Protein AF-A0A1A7Z199-F1 (afdb_monomer_lite)

Structure (mmCIF, N/CA/C/O backbone):
data_AF-A0A1A7Z199-F1
#
_entry.id   AF-A0A1A7Z199-F1
#
loop_
_atom_site.group_PDB
_atom_site.id
_atom_site.type_symbol
_atom_site.label_atom_id
_atom_site.label_alt_id
_atom_site.label_comp_id
_atom_site.label_asym_id
_atom_site.label_entity_id
_atom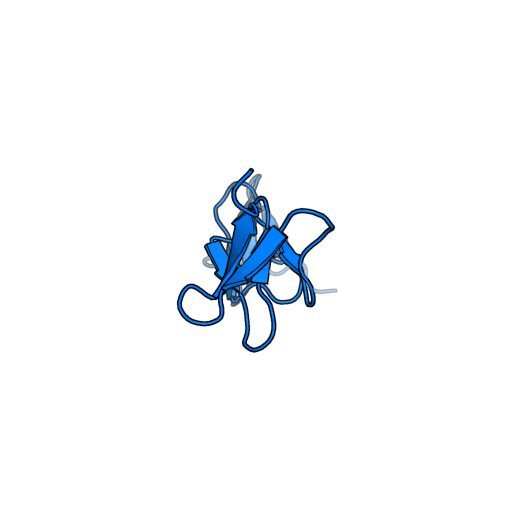_site.label_seq_id
_atom_site.pdbx_PDB_ins_code
_atom_site.Cartn_x
_atom_site.Cartn_y
_atom_site.Cartn_z
_atom_site.occupancy
_atom_site.B_iso_or_equiv
_atom_site.auth_seq_id
_atom_site.auth_comp_id
_atom_site.auth_asym_id
_atom_site.auth_atom_id
_atom_site.pdbx_PDB_model_num
ATOM 1 N N . HIS A 1 1 ? -0.745 -12.992 27.635 1.00 43.03 1 HIS A N 1
ATOM 2 C CA . HIS A 1 1 ? -1.902 -12.883 26.728 1.00 43.03 1 HIS A CA 1
ATOM 3 C C . HIS A 1 1 ? -2.234 -11.402 26.637 1.00 43.03 1 HIS A C 1
ATOM 5 O O . HIS A 1 1 ? -2.758 -10.833 27.586 1.00 43.03 1 HIS A O 1
ATOM 11 N N . GLU A 1 2 ? -1.722 -10.751 25.602 1.00 51.28 2 GLU A N 1
ATOM 12 C CA . GLU A 1 2 ? -1.444 -9.309 25.524 1.00 51.28 2 GLU A CA 1
ATOM 13 C C . GLU A 1 2 ? -2.669 -8.419 25.250 1.00 51.28 2 GLU A C 1
ATOM 15 O O . GLU A 1 2 ? -2.763 -7.745 24.235 1.00 51.28 2 GLU A O 1
ATOM 20 N N . HIS A 1 3 ? -3.594 -8.361 26.210 1.00 59.00 3 HIS A N 1
ATOM 21 C CA . HIS A 1 3 ? -4.643 -7.335 26.266 1.00 59.00 3 HIS A CA 1
ATOM 22 C C . HIS A 1 3 ? -4.123 -6.067 26.964 1.00 59.00 3 HIS A C 1
ATOM 24 O O . HIS A 1 3 ? -4.574 -5.719 28.057 1.00 59.00 3 HIS A O 1
ATOM 30 N N . GLN A 1 4 ? -3.113 -5.412 26.388 1.00 70.88 4 GLN A N 1
ATOM 31 C CA . GLN A 1 4 ? -2.580 -4.168 26.943 1.00 70.88 4 GLN A CA 1
ATOM 32 C C . GLN A 1 4 ? -3.310 -2.976 26.316 1.00 70.88 4 GLN A C 1
ATOM 34 O O . GLN A 1 4 ? -3.202 -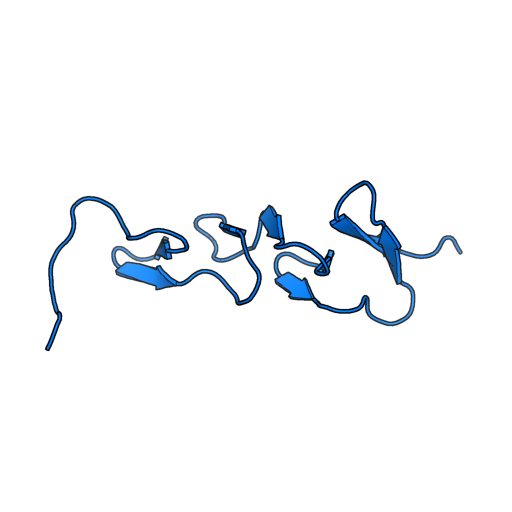2.741 25.116 1.00 70.88 4 GLN A O 1
ATOM 39 N N . CYS A 1 5 ? -4.060 -2.220 27.125 1.00 75.00 5 CYS A N 1
ATOM 40 C CA . CYS A 1 5 ? -4.612 -0.940 26.687 1.00 75.00 5 CYS A CA 1
ATOM 41 C C . CYS A 1 5 ? -3.459 0.040 26.467 1.00 75.00 5 CYS A C 1
ATOM 43 O O . CYS A 1 5 ? -2.806 0.467 27.421 1.00 75.00 5 CYS A O 1
ATOM 45 N N . VAL A 1 6 ? -3.208 0.374 25.208 1.00 78.94 6 VAL A N 1
ATOM 46 C CA . VAL A 1 6 ? -2.224 1.375 24.801 1.00 78.94 6 VAL A CA 1
ATOM 47 C C . VAL A 1 6 ? -2.936 2.692 24.491 1.00 78.94 6 VAL A C 1
ATOM 49 O O . VAL A 1 6 ? -4.065 2.689 24.007 1.00 78.94 6 VAL A O 1
ATOM 52 N N . ASN A 1 7 ? -2.294 3.824 24.798 1.00 79.06 7 ASN A N 1
ATOM 53 C CA . ASN A 1 7 ? -2.841 5.150 24.471 1.00 79.06 7 ASN A CA 1
ATOM 54 C C . ASN A 1 7 ? -2.744 5.456 22.969 1.00 79.06 7 ASN A C 1
ATOM 56 O O . ASN A 1 7 ? -3.553 6.208 22.436 1.00 79.06 7 ASN A O 1
ATOM 60 N N . GLU A 1 8 ? -1.760 4.858 22.301 1.00 80.25 8 GLU A N 1
ATOM 61 C CA . GLU A 1 8 ? -1.517 4.976 20.870 1.00 80.25 8 GLU A CA 1
ATOM 62 C C . GLU A 1 8 ? -1.296 3.576 20.305 1.00 80.25 8 GLU A C 1
ATOM 64 O O . GLU A 1 8 ? -0.636 2.742 20.933 1.00 80.25 8 GLU A O 1
ATOM 69 N N . CYS A 1 9 ? -1.867 3.301 19.134 1.00 82.50 9 CYS A N 1
ATOM 70 C CA . CYS A 1 9 ? -1.667 2.016 18.488 1.00 82.50 9 CYS A CA 1
ATOM 71 C C . CYS A 1 9 ? -0.208 1.861 18.028 1.00 82.50 9 CYS A C 1
ATOM 73 O O . CYS A 1 9 ? 0.418 2.844 17.626 1.00 82.50 9 CYS A O 1
ATOM 75 N N . PRO A 1 10 ? 0.344 0.636 18.070 1.00 81.50 10 PRO A N 1
ATOM 76 C CA . PRO A 1 10 ? 1.689 0.381 17.576 1.00 81.50 10 PRO A CA 1
ATOM 77 C C . PRO A 1 10 ? 1.825 0.742 16.084 1.00 81.50 10 PRO A C 1
ATOM 79 O O . PRO A 1 10 ? 0.822 0.825 15.372 1.00 81.50 10 PRO A O 1
ATOM 82 N N . PRO A 1 11 ? 3.058 0.916 15.571 1.00 75.06 11 PRO A N 1
ATOM 83 C CA . PRO A 1 11 ? 3.290 1.179 14.153 1.00 75.06 11 PRO A CA 1
ATOM 84 C C . PRO A 1 11 ? 2.564 0.169 13.254 1.00 75.06 11 PRO A C 1
ATOM 86 O O . PRO A 1 11 ? 2.409 -1.002 13.618 1.00 75.06 11 PRO A O 1
ATOM 89 N N . ALA A 1 12 ? 2.113 0.624 12.085 1.00 76.44 12 ALA A N 1
ATOM 90 C CA . ALA A 1 12 ? 1.284 -0.157 11.162 1.00 76.44 12 ALA A CA 1
ATOM 91 C C . ALA A 1 12 ? -0.051 -0.653 11.765 1.00 76.44 12 ALA A C 1
ATOM 93 O O . ALA A 1 12 ? -0.590 -1.666 11.319 1.00 76.44 12 ALA A O 1
ATOM 94 N N . HIS A 1 13 ? -0.587 0.041 12.774 1.00 83.81 13 HIS A N 1
ATOM 95 C CA . HIS A 1 13 ? -1.942 -0.161 13.285 1.00 83.81 13 HIS A CA 1
ATOM 96 C C . HIS A 1 13 ? -2.701 1.166 13.317 1.00 83.81 13 HIS A C 1
ATOM 98 O O . HIS A 1 13 ? -2.127 2.227 13.557 1.00 83.81 13 HIS A O 1
ATOM 104 N N . ILE A 1 14 ? -4.009 1.090 13.109 1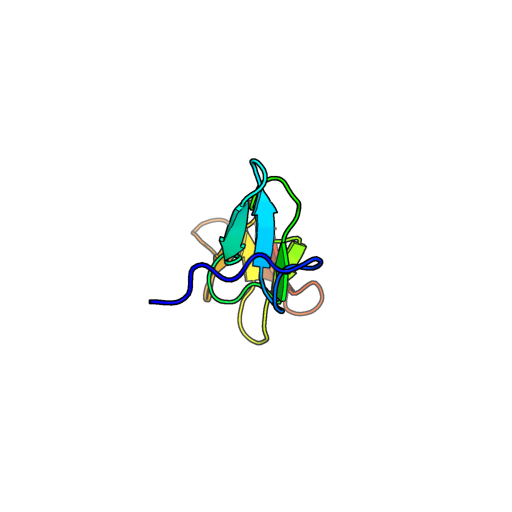.00 83.62 14 ILE A N 1
ATOM 105 C CA . ILE A 1 14 ? -4.943 2.212 13.189 1.00 83.62 14 ILE A CA 1
ATOM 106 C C . ILE A 1 14 ? -5.971 1.958 14.277 1.00 83.62 14 ILE A C 1
ATOM 108 O O . ILE A 1 14 ? -6.306 0.812 14.577 1.00 83.62 14 ILE A O 1
ATOM 112 N N . VAL A 1 15 ? -6.514 3.036 14.836 1.00 83.94 15 VAL A N 1
ATOM 113 C CA . VAL A 1 15 ? -7.700 2.939 15.686 1.00 83.94 15 VAL A CA 1
ATOM 114 C C . VAL A 1 15 ? -8.914 2.787 14.776 1.00 83.94 15 VAL A C 1
ATOM 116 O O . VAL A 1 15 ? -9.310 3.741 14.106 1.00 83.94 15 VAL A O 1
ATOM 119 N N . GLN A 1 16 ? -9.513 1.603 14.778 1.00 80.81 16 GLN A N 1
ATOM 120 C CA . GLN A 1 16 ? -10.778 1.324 14.107 1.00 80.81 16 GLN A CA 1
ATOM 121 C C . GLN A 1 16 ? -11.720 0.679 15.129 1.00 80.81 16 GLN A C 1
ATOM 123 O O . GLN A 1 16 ? -11.328 -0.230 15.851 1.00 80.81 16 GLN A O 1
ATOM 128 N N . ASP A 1 17 ? -12.933 1.217 15.276 1.00 80.38 17 ASP A N 1
ATOM 129 C CA . ASP A 1 17 ? -13.926 0.746 16.259 1.00 80.38 17 ASP A CA 1
ATOM 130 C C . ASP A 1 17 ? -13.450 0.712 17.731 1.00 80.38 17 ASP A C 1
ATOM 132 O O . ASP A 1 17 ? -13.986 -0.025 18.555 1.00 80.38 17 ASP A O 1
ATOM 136 N N . ARG A 1 18 ? -12.508 1.599 18.102 1.00 81.19 18 ARG A N 1
ATOM 137 C CA . ARG A 1 18 ? -11.826 1.658 19.422 1.00 81.19 18 ARG A CA 1
ATOM 138 C C . ARG A 1 18 ? -10.854 0.505 19.685 1.00 81.19 18 ARG A C 1
ATOM 140 O O . ARG A 1 18 ? -10.375 0.361 20.807 1.00 81.19 18 ARG A O 1
ATOM 147 N N . GLU A 1 19 ? -10.513 -0.254 18.654 1.00 82.06 19 GLU A N 1
ATOM 148 C CA . GLU A 1 19 ? -9.502 -1.302 18.693 1.00 82.06 19 GLU A CA 1
ATOM 149 C C . GLU A 1 19 ? -8.334 -0.942 17.770 1.00 82.06 19 GLU A C 1
ATOM 151 O O . GLU A 1 19 ? -8.497 -0.265 16.753 1.00 82.06 19 GLU A O 1
ATOM 156 N N . CYS A 1 20 ? -7.131 -1.388 18.129 1.00 84.38 20 CYS A N 1
ATOM 157 C CA . CYS A 1 20 ? -5.976 -1.262 17.250 1.00 84.38 20 CYS A CA 1
ATOM 158 C C . CYS A 1 20 ? -6.036 -2.364 16.198 1.00 84.38 20 CYS A C 1
ATOM 160 O O . CYS A 1 20 ? -5.720 -3.521 16.478 1.00 84.38 20 CYS A O 1
ATOM 162 N N . GLN A 1 21 ? -6.431 -2.005 14.983 1.00 83.31 21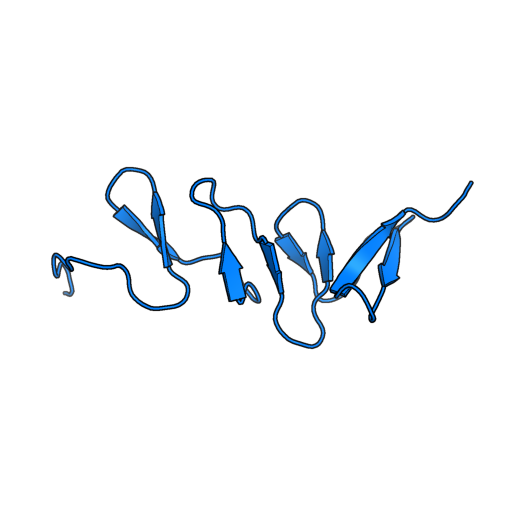 GLN A N 1
ATOM 163 C CA . GLN A 1 21 ? -6.432 -2.919 13.853 1.00 83.31 21 GLN A CA 1
ATOM 164 C C . GLN A 1 21 ? -5.156 -2.753 13.046 1.00 83.31 21 GLN A C 1
ATOM 166 O O . GLN A 1 21 ? -4.738 -1.641 12.727 1.00 83.31 21 GLN A O 1
ATOM 171 N N . ARG A 1 22 ? -4.517 -3.878 12.726 1.00 83.88 22 ARG A N 1
ATOM 172 C CA . ARG A 1 22 ? -3.310 -3.888 11.903 1.00 83.88 22 ARG A CA 1
ATOM 173 C C . ARG A 1 22 ? -3.656 -3.444 10.482 1.00 83.88 22 ARG A C 1
ATOM 175 O O . ARG A 1 22 ? -4.630 -3.930 9.909 1.00 83.88 22 ARG A O 1
ATOM 182 N N . CYS A 1 23 ? -2.841 -2.561 9.914 1.00 85.38 23 CYS A N 1
ATOM 183 C CA . CYS A 1 23 ? -2.954 -2.173 8.516 1.00 85.38 23 CYS A CA 1
ATOM 184 C C . CYS A 1 23 ? -2.820 -3.399 7.590 1.00 85.38 23 CYS A C 1
ATOM 186 O O . CYS A 1 23 ? -2.195 -4.403 7.963 1.00 85.38 23 CYS A O 1
ATOM 188 N N . PRO A 1 24 ? -3.370 -3.320 6.363 1.00 83.31 24 PRO A N 1
ATOM 189 C CA . PRO A 1 24 ? -3.161 -4.336 5.338 1.00 83.31 24 PRO A CA 1
ATOM 190 C C . PRO A 1 24 ? -1.673 -4.647 5.113 1.00 83.31 24 PRO A C 1
ATOM 192 O O . PRO A 1 24 ? -0.794 -3.832 5.388 1.00 83.31 24 PRO A O 1
ATOM 195 N N . THR A 1 25 ? -1.374 -5.841 4.603 1.00 83.31 25 THR A N 1
ATOM 196 C CA . THR A 1 25 ? 0.019 -6.233 4.325 1.00 83.31 25 THR A CA 1
ATOM 197 C C . THR A 1 25 ? 0.644 -5.310 3.278 1.00 83.31 25 THR A C 1
ATOM 199 O O . THR A 1 25 ? -0.050 -4.850 2.374 1.00 83.31 25 THR A O 1
ATOM 202 N N . ALA A 1 26 ? 1.941 -5.025 3.433 1.00 87.25 26 ALA A N 1
ATOM 203 C CA . ALA A 1 26 ? 2.701 -4.087 2.607 1.00 87.25 26 ALA A CA 1
ATOM 204 C C . ALA A 1 26 ? 2.199 -2.632 2.626 1.00 87.25 26 ALA A C 1
ATOM 206 O O . ALA A 1 26 ? 2.549 -1.836 1.755 1.00 87.25 26 ALA A O 1
ATOM 207 N N . CYS A 1 27 ? 1.384 -2.275 3.621 1.00 89.44 27 CYS A N 1
ATOM 208 C CA . CYS A 1 27 ? 0.906 -0.922 3.830 1.00 89.44 27 CYS A CA 1
ATOM 209 C C . CYS A 1 27 ? 1.749 -0.208 4.891 1.00 89.44 27 CYS A C 1
ATOM 211 O O . CYS A 1 27 ? 1.801 -0.645 6.042 1.00 89.44 27 CYS A O 1
ATOM 213 N N . ARG A 1 28 ? 2.379 0.907 4.514 1.00 84.94 28 ARG A N 1
ATOM 214 C CA . ARG A 1 28 ? 3.121 1.777 5.440 1.00 84.94 28 ARG A CA 1
ATOM 215 C C . ARG A 1 28 ? 2.175 2.604 6.299 1.00 84.94 28 ARG A C 1
ATOM 217 O O . ARG A 1 28 ? 2.383 2.735 7.501 1.00 84.94 28 ARG A O 1
ATOM 224 N N . GLU A 1 29 ? 1.129 3.134 5.675 1.00 81.25 29 GLU A N 1
ATOM 225 C CA . GLU A 1 29 ? 0.154 4.013 6.312 1.00 81.25 29 GLU A CA 1
ATOM 226 C C . GLU A 1 29 ? -1.246 3.654 5.834 1.00 81.25 29 GLU A C 1
ATOM 228 O O . GLU A 1 29 ? -1.495 3.585 4.628 1.00 81.25 29 GLU A O 1
ATOM 233 N N . CYS A 1 30 ? -2.169 3.442 6.771 1.00 86.44 30 CYS A N 1
ATOM 234 C CA . CYS A 1 30 ? -3.571 3.233 6.457 1.00 86.44 30 CYS A CA 1
ATOM 235 C C . CYS A 1 30 ? -4.464 4.282 7.127 1.00 86.44 30 CYS A C 1
ATOM 237 O O . CYS A 1 30 ? -4.181 4.815 8.196 1.00 86.44 30 CYS A O 1
ATOM 239 N N . THR A 1 31 ? -5.553 4.607 6.446 1.00 83.94 31 THR A N 1
ATOM 240 C CA . THR A 1 31 ? -6.617 5.491 6.918 1.00 83.94 31 THR A CA 1
ATOM 241 C C . THR A 1 31 ? -7.446 4.804 8.005 1.00 83.94 31 THR A C 1
ATOM 243 O O . THR A 1 31 ? -7.513 3.577 8.013 1.00 83.94 31 THR A O 1
ATOM 246 N N . PRO A 1 32 ? -8.190 5.550 8.845 1.00 79.00 32 PRO A N 1
ATOM 247 C CA . PRO A 1 32 ? -9.097 4.973 9.850 1.00 79.00 32 PRO A CA 1
ATOM 248 C C . PRO A 1 32 ? -10.195 4.049 9.291 1.00 79.00 32 PRO A C 1
ATOM 250 O O . PRO A 1 32 ? -10.891 3.392 10.053 1.00 79.00 32 PRO A O 1
ATOM 253 N N . LEU A 1 33 ? -10.376 4.023 7.966 1.00 80.50 33 LEU A N 1
ATOM 254 C CA . LEU A 1 33 ? -11.294 3.130 7.256 1.00 80.50 33 LEU A CA 1
ATOM 255 C C . LEU A 1 33 ? -10.631 1.803 6.838 1.00 80.50 33 LEU A C 1
ATOM 257 O O . LEU A 1 33 ? -11.204 1.067 6.037 1.00 80.50 33 LEU A O 1
ATOM 261 N N . GLY A 1 34 ? -9.394 1.543 7.269 1.00 77.69 34 GLY A N 1
ATOM 262 C CA . GLY A 1 34 ? -8.623 0.357 6.892 1.00 77.69 34 GLY A CA 1
ATOM 263 C C . GLY A 1 34 ? -8.051 0.397 5.472 1.00 77.69 34 GLY A C 1
ATOM 264 O O . GLY A 1 34 ? -7.457 -0.581 5.024 1.00 77.69 34 GLY A O 1
ATOM 265 N N . LYS A 1 35 ? -8.200 1.516 4.747 1.00 84.75 35 LYS A N 1
ATOM 266 C CA . LYS A 1 35 ? -7.630 1.679 3.401 1.00 84.75 35 LYS A CA 1
ATOM 267 C C . LYS A 1 35 ? -6.198 2.161 3.480 1.00 84.75 35 LYS A C 1
ATOM 269 O O . LYS A 1 35 ? -5.937 3.144 4.166 1.00 84.75 35 LYS A O 1
ATOM 274 N N . CYS A 1 36 ? -5.307 1.529 2.738 1.00 88.88 36 CYS A N 1
ATOM 275 C CA . CYS A 1 36 ? -3.938 1.976 2.601 1.00 88.88 36 CYS A CA 1
ATOM 276 C C . CYS A 1 36 ? -3.847 3.304 1.840 1.00 88.88 36 CYS A C 1
ATOM 278 O O . CYS A 1 36 ? -4.552 3.504 0.851 1.00 88.88 36 CYS A O 1
ATOM 280 N N . SER A 1 37 ? -2.984 4.199 2.309 1.00 86.00 37 SER A N 1
ATOM 281 C CA . SER A 1 37 ? -2.626 5.455 1.645 1.00 86.00 37 SER A CA 1
ATOM 282 C C . SER A 1 37 ? -1.181 5.475 1.150 1.00 86.00 37 SER A C 1
ATOM 284 O O . SER A 1 37 ? -0.835 6.349 0.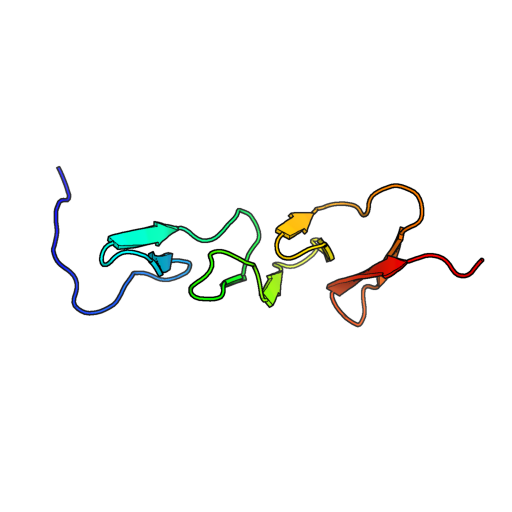365 1.00 86.00 37 SER A O 1
ATOM 286 N N . GLY A 1 38 ? -0.346 4.521 1.573 1.00 87.12 38 GLY A N 1
ATOM 287 C CA . GLY A 1 38 ? 1.040 4.418 1.125 1.00 87.12 38 GLY A CA 1
ATOM 288 C C . GLY A 1 38 ? 1.580 3.000 1.253 1.00 87.12 38 GLY A C 1
ATOM 289 O O . GLY A 1 38 ? 1.456 2.376 2.308 1.00 87.12 38 GLY A O 1
ATOM 290 N N . CYS A 1 39 ? 2.190 2.499 0.182 1.00 91.06 39 CYS A N 1
ATOM 291 C CA . CYS A 1 39 ? 2.717 1.142 0.113 1.00 91.06 39 CYS A CA 1
ATOM 292 C C . CYS A 1 39 ? 4.210 1.065 0.444 1.00 91.06 39 CYS A C 1
ATOM 294 O O . CYS A 1 39 ? 4.955 2.042 0.327 1.00 91.06 39 CYS A O 1
ATOM 296 N N . GLU A 1 40 ? 4.645 -0.110 0.896 1.00 89.56 40 GLU A N 1
ATOM 297 C CA . GLU A 1 40 ? 6.062 -0.451 0.988 1.00 89.56 40 GLU A CA 1
ATOM 298 C C . GLU A 1 40 ? 6.711 -0.507 -0.401 1.00 89.56 40 GLU A C 1
ATOM 300 O O . GLU A 1 40 ? 6.036 -0.556 -1.429 1.00 89.56 40 GLU A O 1
ATOM 305 N N . GLU A 1 41 ? 8.044 -0.496 -0.439 1.00 87.50 41 GLU A N 1
ATOM 306 C CA . GLU A 1 41 ? 8.780 -0.657 -1.694 1.00 87.50 41 GLU A CA 1
ATOM 307 C C . GLU A 1 41 ? 8.364 -1.943 -2.421 1.00 87.50 41 GLU A C 1
ATOM 309 O O . GLU A 1 41 ? 8.070 -2.969 -1.800 1.00 87.50 41 GLU A O 1
ATOM 314 N N . ASN A 1 42 ? 8.358 -1.878 -3.755 1.00 89.06 42 ASN A N 1
ATOM 315 C CA . ASN A 1 42 ? 7.911 -2.950 -4.654 1.00 89.06 42 ASN A CA 1
ATOM 316 C C . ASN A 1 42 ? 6.420 -3.324 -4.536 1.00 89.06 42 ASN A C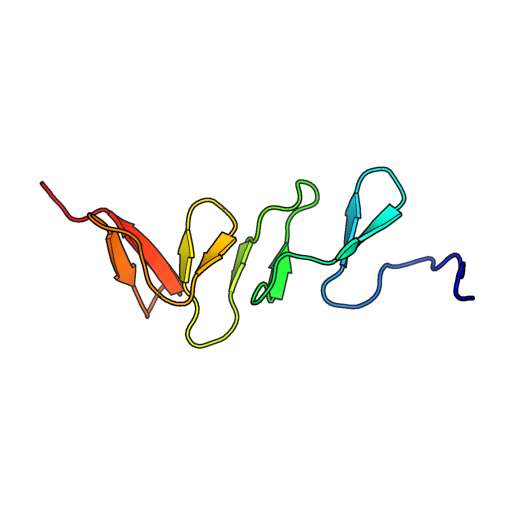 1
ATOM 318 O O . ASN A 1 42 ? 6.025 -4.386 -5.010 1.00 89.06 42 ASN A O 1
ATOM 322 N N . HIS A 1 43 ? 5.594 -2.475 -3.919 1.00 93.31 43 HIS A N 1
ATOM 323 C CA . HIS A 1 43 ? 4.142 -2.627 -3.908 1.00 93.31 43 HIS A CA 1
ATOM 324 C C . HIS A 1 43 ? 3.464 -1.374 -4.452 1.00 93.31 43 HIS A C 1
ATOM 326 O O . HIS A 1 43 ? 3.954 -0.258 -4.285 1.00 93.31 43 HIS A O 1
ATOM 332 N N . PHE A 1 44 ? 2.305 -1.573 -5.067 1.00 94.06 44 PHE A N 1
ATOM 333 C CA . PHE A 1 44 ? 1.540 -0.533 -5.734 1.00 94.06 44 PHE A CA 1
ATOM 334 C C . PHE A 1 44 ? 0.165 -0.395 -5.095 1.00 94.06 44 PHE A C 1
ATOM 336 O O . PHE A 1 44 ? -0.512 -1.388 -4.815 1.00 94.06 44 PHE A O 1
ATOM 343 N N . LEU A 1 45 ? -0.261 0.843 -4.868 1.00 93.75 45 LEU A N 1
ATOM 344 C CA . LEU A 1 45 ? -1.575 1.136 -4.326 1.00 93.75 45 LEU A CA 1
ATOM 345 C C . LEU A 1 45 ? -2.659 0.861 -5.371 1.00 93.75 45 LEU A C 1
ATOM 347 O O . LEU A 1 45 ? -2.686 1.455 -6.448 1.00 93.75 45 LEU A O 1
ATOM 351 N N . HIS A 1 46 ? -3.596 -0.007 -5.021 1.00 93.50 46 HIS A N 1
ATOM 352 C CA . HIS A 1 46 ? -4.757 -0.346 -5.822 1.00 93.50 46 HIS A CA 1
ATOM 353 C C . HIS A 1 46 ? -6.004 -0.414 -4.938 1.00 93.50 46 HIS A C 1
ATOM 355 O O . HIS A 1 46 ? -6.094 -1.239 -4.033 1.00 93.50 46 HIS A O 1
ATOM 361 N N . GLU A 1 47 ? -6.960 0.488 -5.174 1.00 89.75 47 GLU A N 1
ATOM 362 C CA . GLU A 1 47 ? -8.242 0.560 -4.448 1.00 89.75 47 GLU A CA 1
ATOM 363 C C . GLU A 1 47 ? -8.119 0.564 -2.907 1.00 89.75 47 GLU A C 1
ATOM 365 O O . GLU A 1 47 ? -8.993 0.082 -2.186 1.00 89.75 47 GLU A O 1
ATOM 370 N N . GLY A 1 48 ? -7.043 1.155 -2.375 1.00 88.44 48 GLY A N 1
ATOM 371 C CA . GLY A 1 48 ? -6.780 1.191 -0.933 1.00 88.44 48 GLY A CA 1
ATOM 372 C C . GLY A 1 48 ? -6.098 -0.066 -0.388 1.00 88.44 48 GLY A C 1
ATOM 373 O O . GLY A 1 48 ? -6.105 -0.279 0.820 1.00 88.44 48 GLY A O 1
ATOM 374 N N . SER A 1 49 ? -5.519 -0.901 -1.248 1.00 90.06 49 SER A N 1
ATOM 375 C CA . SER A 1 49 ? -4.698 -2.057 -0.881 1.00 90.06 49 SER A CA 1
ATOM 376 C C . SER A 1 49 ? -3.361 -2.007 -1.607 1.00 90.06 49 SER A C 1
ATOM 378 O O . SER A 1 49 ? -3.284 -1.519 -2.728 1.00 90.06 49 SER A O 1
ATOM 380 N N . CYS A 1 50 ? -2.308 -2.520 -0.983 1.00 92.69 50 CYS A N 1
ATOM 381 C CA . CYS A 1 50 ? -0.999 -2.626 -1.615 1.00 92.69 50 CYS A CA 1
ATOM 382 C C . CYS A 1 50 ? -0.861 -3.991 -2.270 1.00 92.69 50 CYS A C 1
ATOM 384 O O . CYS A 1 50 ? -0.991 -5.017 -1.602 1.00 92.69 50 CYS A O 1
ATOM 386 N N . VAL A 1 51 ? -0.613 -4.001 -3.576 1.00 92.81 51 VAL A N 1
ATOM 387 C CA . VAL A 1 51 ? -0.440 -5.227 -4.356 1.00 92.81 51 VAL A CA 1
ATOM 388 C C . VAL A 1 51 ? 0.975 -5.294 -4.928 1.00 92.81 51 VAL A C 1
ATOM 390 O O . VAL A 1 51 ? 1.511 -4.266 -5.333 1.00 92.81 51 VAL A O 1
ATOM 393 N N . PRO A 1 52 ? 1.604 -6.481 -4.973 1.00 92.69 52 PRO A N 1
ATOM 394 C CA . PRO A 1 52 ? 2.935 -6.635 -5.560 1.00 92.69 52 PRO A CA 1
ATOM 395 C C . PRO A 1 52 ? 2.924 -6.519 -7.090 1.00 92.69 52 PRO A C 1
ATOM 397 O O . PRO A 1 52 ? 3.966 -6.283 -7.686 1.00 92.69 52 PRO A O 1
ATOM 400 N N . SER A 1 53 ? 1.763 -6.700 -7.730 1.00 93.44 53 SER A N 1
ATOM 401 C CA . SER A 1 53 ? 1.582 -6.443 -9.158 1.00 93.44 53 SER A CA 1
ATOM 402 C C . SER A 1 53 ? 0.161 -5.977 -9.454 1.00 93.44 53 SER A C 1
ATOM 404 O O . SER A 1 53 ? -0.796 -6.419 -8.806 1.00 93.44 53 SER A O 1
ATOM 406 N N . CYS A 1 54 ? 0.031 -5.058 -10.409 1.00 93.50 54 CYS A N 1
ATOM 407 C CA . CYS A 1 54 ? -1.248 -4.456 -10.763 1.00 93.50 54 CYS A CA 1
ATOM 408 C C . CYS A 1 54 ? -2.143 -5.419 -11.567 1.00 93.50 54 CYS A C 1
ATOM 410 O O . CYS A 1 54 ? -1.651 -6.169 -12.412 1.00 93.50 54 CYS A O 1
ATOM 412 N N . PRO A 1 55 ? -3.470 -5.405 -11.339 1.00 93.69 55 PRO A N 1
ATOM 413 C CA . PRO A 1 55 ? -4.397 -6.267 -12.065 1.00 93.69 55 PRO A CA 1
ATOM 414 C C . PRO A 1 55 ? -4.531 -5.869 -13.541 1.00 93.69 55 PRO A C 1
ATOM 416 O O . PRO A 1 55 ? -4.140 -4.779 -13.959 1.00 93.69 55 PRO A O 1
ATOM 419 N N . GLU A 1 56 ? -5.153 -6.741 -14.339 1.00 92.31 56 GLU A N 1
ATOM 420 C CA . GLU A 1 56 ? -5.375 -6.484 -15.764 1.00 92.31 56 GLU A CA 1
ATOM 421 C C . GLU A 1 56 ? -6.076 -5.141 -16.011 1.00 92.31 56 GLU A C 1
ATOM 423 O O . GLU A 1 56 ? -7.028 -4.770 -15.316 1.00 92.31 56 GLU A O 1
ATOM 428 N N . ARG A 1 57 ? -5.647 -4.451 -17.078 1.00 91.06 57 ARG A N 1
ATOM 429 C CA . ARG A 1 57 ? -6.052 -3.078 -17.444 1.00 91.06 57 ARG A CA 1
ATOM 430 C C . ARG A 1 57 ? -5.470 -1.983 -16.545 1.00 91.06 57 ARG A C 1
ATOM 432 O O . ARG A 1 57 ? -5.872 -0.828 -16.690 1.00 91.06 57 ARG A O 1
ATOM 439 N N . PHE A 1 58 ? -4.534 -2.319 -15.664 1.00 94.81 58 PHE A N 1
ATOM 440 C CA . PHE A 1 58 ? -3.719 -1.362 -14.929 1.00 94.81 58 PHE A CA 1
ATOM 441 C C . PHE A 1 58 ? -2.238 -1.590 -15.235 1.00 94.81 58 PHE A C 1
ATOM 443 O O . PHE A 1 58 ? -1.826 -2.707 -15.542 1.00 94.81 58 PHE A O 1
ATOM 450 N N . PHE A 1 59 ? -1.452 -0.525 -15.156 1.00 93.25 59 PHE A N 1
ATOM 451 C CA . PHE A 1 59 ? 0.000 -0.566 -15.223 1.00 93.25 59 PHE A CA 1
ATOM 452 C C . PHE A 1 59 ? 0.598 -0.043 -13.915 1.00 93.25 59 PHE A C 1
ATOM 454 O O . PHE A 1 59 ? -0.023 0.740 -13.191 1.00 93.25 59 PHE A O 1
ATOM 461 N N . GLU A 1 60 ? 1.800 -0.523 -13.621 1.00 94.12 60 GLU A N 1
ATOM 462 C CA . GLU A 1 60 ? 2.577 -0.191 -12.431 1.00 94.12 60 GLU A CA 1
ATOM 463 C C . GLU A 1 60 ? 3.243 1.175 -12.620 1.00 94.12 60 GLU A C 1
ATOM 465 O O . GLU A 1 60 ? 4.120 1.335 -13.471 1.00 94.12 60 GLU A O 1
ATOM 470 N N . ASP A 1 61 ? 2.824 2.172 -11.841 1.00 92.25 61 ASP A N 1
ATOM 471 C CA . ASP A 1 61 ? 3.452 3.490 -11.828 1.00 92.25 61 ASP A CA 1
ATOM 472 C C . ASP A 1 61 ? 4.424 3.573 -10.649 1.00 92.25 61 ASP A C 1
ATOM 474 O O . ASP A 1 61 ? 4.023 3.754 -9.499 1.00 92.25 61 ASP A O 1
ATOM 478 N N . ALA A 1 62 ? 5.715 3.380 -10.927 1.00 89.19 62 ALA A N 1
ATOM 479 C CA . ALA A 1 62 ? 6.758 3.365 -9.901 1.00 89.19 62 ALA A CA 1
ATOM 480 C C . ALA A 1 62 ? 7.055 4.754 -9.312 1.00 89.19 62 ALA A C 1
ATOM 482 O O . ALA A 1 62 ? 7.558 4.835 -8.194 1.00 89.19 62 ALA A O 1
ATOM 483 N N . GLU A 1 63 ? 6.743 5.837 -10.032 1.00 88.81 63 GLU A N 1
ATOM 484 C CA . GLU A 1 63 ? 6.940 7.201 -9.526 1.00 88.81 63 GLU A CA 1
ATOM 485 C C . GLU A 1 63 ? 5.926 7.542 -8.431 1.00 88.81 63 GLU A C 1
ATOM 487 O O . GLU A 1 63 ? 6.276 8.159 -7.424 1.00 88.81 63 GLU A O 1
ATOM 492 N N . ARG A 1 64 ? 4.672 7.114 -8.603 1.00 87.88 64 ARG A N 1
ATOM 493 C CA . ARG A 1 64 ? 3.594 7.315 -7.629 1.00 87.88 64 ARG A CA 1
ATOM 494 C C . ARG A 1 64 ? 3.453 6.152 -6.653 1.00 87.88 64 ARG A C 1
ATOM 496 O O . ARG A 1 64 ? 2.885 6.333 -5.581 1.00 87.88 64 ARG A O 1
ATOM 503 N N . GLY A 1 65 ? 3.959 4.972 -7.008 1.00 91.25 65 GLY A N 1
ATOM 504 C CA . GLY A 1 65 ? 3.736 3.737 -6.258 1.00 91.25 65 GLY A CA 1
ATOM 505 C C . GLY A 1 65 ? 2.273 3.297 -6.309 1.00 91.25 65 GLY A C 1
ATOM 506 O O . GLY A 1 65 ? 1.734 2.819 -5.313 1.00 91.25 65 GLY A O 1
ATOM 507 N N . GLU A 1 66 ? 1.599 3.493 -7.445 1.00 93.06 66 GLU A N 1
ATOM 508 C CA . GLU A 1 66 ? 0.163 3.236 -7.610 1.00 93.06 66 GLU A CA 1
ATOM 509 C C . GLU A 1 66 ? -0.128 2.431 -8.883 1.00 93.06 66 GLU A C 1
ATOM 511 O O . GLU A 1 66 ? 0.622 2.466 -9.858 1.00 93.06 66 GLU A O 1
ATOM 516 N N . CYS A 1 67 ? -1.257 1.726 -8.893 1.00 94.62 67 CYS A N 1
ATOM 517 C CA . CYS A 1 67 ? -1.784 1.083 -10.090 1.00 94.62 67 CYS A CA 1
ATOM 518 C C . CYS A 1 67 ? -2.653 2.066 -10.875 1.00 94.62 67 CYS A C 1
ATOM 520 O O . CYS A 1 67 ? -3.772 2.387 -10.463 1.00 94.62 67 CYS A O 1
ATOM 522 N N . LEU A 1 68 ? -2.175 2.500 -12.041 1.00 92.88 68 LEU A N 1
ATOM 523 C CA . LEU A 1 68 ? -2.903 3.411 -12.923 1.00 92.88 68 LEU A CA 1
ATOM 524 C C . LEU A 1 68 ? -3.604 2.644 -14.038 1.00 92.88 68 LEU A C 1
ATOM 526 O O . LEU A 1 68 ? -3.077 1.683 -14.585 1.00 92.88 68 LEU A O 1
ATOM 530 N N . ARG A 1 69 ? -4.825 3.054 -14.384 1.00 93.12 69 ARG A N 1
ATOM 531 C CA . ARG A 1 69 ? -5.597 2.392 -15.440 1.00 93.12 69 ARG A CA 1
ATOM 532 C C . ARG A 1 69 ? -4.961 2.669 -16.805 1.00 93.12 69 ARG A C 1
ATOM 534 O O . ARG A 1 69 ? -4.638 3.816 -17.109 1.00 93.12 69 ARG A O 1
ATOM 541 N N . CYS A 1 70 ? -4.844 1.642 -17.642 1.00 87.88 70 CYS A N 1
ATOM 542 C CA . CYS A 1 70 ? -4.417 1.795 -19.028 1.00 87.88 70 CYS A CA 1
ATOM 543 C C . CYS A 1 70 ? -5.374 2.733 -19.774 1.00 87.88 70 CYS A C 1
ATOM 545 O O . CYS A 1 70 ? -6.596 2.639 -19.621 1.00 87.88 70 CYS A O 1
ATOM 547 N N . HIS A 1 71 ? -4.818 3.629 -20.588 1.00 79.31 71 HIS A N 1
ATOM 548 C CA . HIS A 1 71 ? -5.621 4.469 -21.468 1.00 79.31 71 HIS A CA 1
ATOM 549 C C . HIS A 1 71 ? -6.301 3.598 -22.537 1.00 79.31 71 HIS A C 1
ATOM 551 O O . HIS A 1 71 ? -5.673 2.679 -23.067 1.00 79.31 71 HIS A O 1
ATOM 557 N N . ALA A 1 72 ? -7.581 3.869 -22.801 1.00 65.69 72 ALA A N 1
ATOM 558 C CA . ALA A 1 72 ? -8.365 3.217 -23.852 1.00 65.69 72 ALA A CA 1
ATOM 559 C C . ALA A 1 72 ? -8.201 3.934 -25.195 1.00 65.69 72 ALA A C 1
ATOM 561 O O . ALA A 1 72 ? -8.042 5.179 -25.170 1.00 65.69 72 ALA A O 1
#

Radius of gyration: 14.64 Å; chains: 1; bounding box: 23×20×51 Å

Secondary structure (DSSP, 8-state):
------SSPPTTEEEETTEEEEPPTTEEEE-TTS-EEEEPTT-EEETTEEESSPPTTEEEETTTTEEEEPP-

pLDDT: mean 84.86, std 9.44, range [43.03, 94.81]

Organism: NCBI:txid60296

InterPro domains:
  IPR006212 Furin-like repeat [SM00261] (17-60)
  IPR009030 Growth factor receptor cysteine-rich domain superfamily [SSF57184] (3-71)

Foldseek 3Di:
DDPDDDPDAPQQWDQEPNDTHHAAPQARDADNVSFGPDGHPCWAHDPRHTHNAADPQWHQDNVRSHTHGHDD

Sequence (72 aa):
HEHQCVNECPPAHIVQDRECQRCPTACRECTPLGKCSGCEENHFLHEGSCVPSCPERFFEDAERGECLRCHA